Protein AF-A0A453SVJ6-F1 (afdb_monomer_lite)

Organism: Aegilops tauschii subsp. strangulata (NCBI:txid200361)

Foldseek 3Di:
DQDPDPVCCLPLVVLLVVLLVVLVVCVVVVNDDDDDDAADPDDPDDRDGGPNRVSNVVSND

pLDDT: mean 88.4, std 4.7, range [62.88, 93.0]

Secondary structure (DSSP, 8-state):
---SSGGGTTSHHHHHHHHHHHHHHHHHTT------------TTS--SPPTTHHHHHHHH-

Sequence (61 aa):
MKVKADRDESSPYAAMLASQDVATRCKELGITALHIKLRATGGNKTKTPGPGAQFALRALA

Structure (mmCIF, N/CA/C/O backbone):
data_AF-A0A453SVJ6-F1
#
_entry.id   AF-A0A453SVJ6-F1
#
loop_
_atom_site.group_PDB
_atom_site.id
_atom_site.type_symbol
_atom_site.label_atom_id
_atom_site.label_alt_id
_atom_site.label_comp_id
_atom_site.label_asym_id
_atom_site.label_entity_id
_atom_site.label_seq_id
_atom_site.pdbx_PDB_ins_code
_atom_site.Cartn_x
_atom_site.Cartn_y
_atom_site.Cartn_z
_atom_site.occupancy
_atom_site.B_iso_or_equiv
_atom_site.auth_seq_id
_atom_site.auth_comp_id
_atom_site.auth_asym_id
_atom_site.auth_atom_id
_atom_site.pdbx_PDB_model_num
ATOM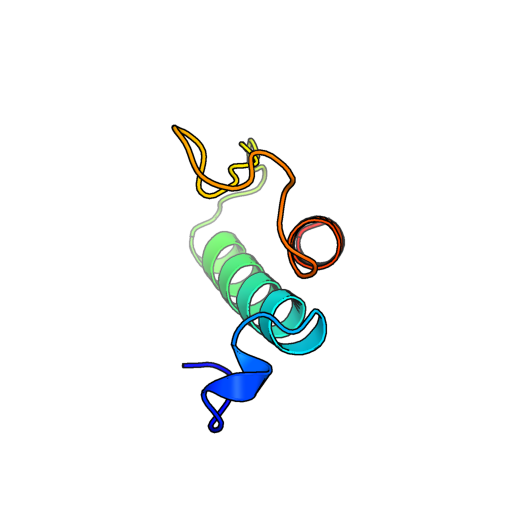 1 N N . MET A 1 1 ? 9.968 3.176 9.608 1.00 62.88 1 MET A N 1
ATOM 2 C CA . MET A 1 1 ? 10.458 2.245 8.569 1.00 62.88 1 MET A CA 1
ATOM 3 C C . MET A 1 1 ? 10.046 0.832 8.966 1.00 62.88 1 MET A C 1
ATOM 5 O O . MET A 1 1 ? 10.228 0.499 10.131 1.00 62.88 1 MET A O 1
ATOM 9 N N . LYS A 1 2 ? 9.403 0.051 8.083 1.00 78.00 2 LYS A N 1
ATOM 10 C CA . LYS A 1 2 ? 8.867 -1.287 8.433 1.00 78.00 2 LYS A CA 1
ATOM 11 C C . LYS A 1 2 ? 9.875 -2.424 8.255 1.00 78.00 2 LYS A C 1
ATOM 13 O O . LYS A 1 2 ? 9.712 -3.479 8.853 1.00 78.00 2 LYS A O 1
ATOM 18 N N . VAL A 1 3 ? 10.935 -2.183 7.493 1.00 83.00 3 VAL A N 1
ATOM 19 C CA . VAL A 1 3 ? 12.063 -3.099 7.302 1.00 83.00 3 VAL A CA 1
ATOM 20 C C . VAL A 1 3 ? 13.356 -2.400 7.703 1.00 83.00 3 VAL A C 1
ATOM 22 O O . VAL A 1 3 ? 13.421 -1.176 7.679 1.00 83.00 3 VAL A O 1
ATOM 25 N N . LYS A 1 4 ? 14.360 -3.170 8.131 1.00 81.31 4 LYS A N 1
ATOM 26 C CA . LYS A 1 4 ? 15.669 -2.642 8.558 1.00 81.31 4 LYS A CA 1
ATOM 27 C C . LYS A 1 4 ? 16.713 -2.635 7.440 1.00 81.31 4 LYS A C 1
ATOM 29 O O . LYS A 1 4 ? 17.751 -2.012 7.601 1.00 81.31 4 LYS A O 1
ATOM 34 N N . ALA A 1 5 ? 16.465 -3.371 6.359 1.00 87.56 5 ALA A N 1
ATOM 35 C CA . ALA A 1 5 ? 17.368 -3.466 5.225 1.00 87.56 5 ALA A CA 1
ATOM 36 C C . ALA A 1 5 ? 16.794 -2.683 4.044 1.00 87.56 5 ALA A C 1
ATOM 38 O O . ALA A 1 5 ? 15.658 -2.931 3.639 1.00 87.56 5 ALA A O 1
ATOM 39 N N . ASP A 1 6 ? 17.607 -1.807 3.456 1.00 84.69 6 ASP A N 1
ATOM 40 C CA . ASP A 1 6 ? 17.198 -0.940 2.339 1.00 84.69 6 ASP A CA 1
ATOM 41 C C . ASP A 1 6 ? 16.748 -1.749 1.112 1.00 84.69 6 ASP A C 1
ATOM 43 O O . ASP A 1 6 ? 15.868 -1.352 0.352 1.00 84.69 6 ASP A O 1
ATOM 47 N N . ARG A 1 7 ? 17.300 -2.957 0.946 1.00 83.69 7 ARG A N 1
ATOM 48 C CA . ARG A 1 7 ? 16.925 -3.873 -0.141 1.00 83.69 7 ARG A CA 1
ATOM 49 C C . ARG A 1 7 ? 15.452 -4.302 -0.088 1.00 83.69 7 ARG A C 1
ATOM 51 O O . ARG A 1 7 ? 14.857 -4.570 -1.128 1.00 83.69 7 ARG A O 1
ATOM 58 N N . ASP A 1 8 ? 14.874 -4.375 1.110 1.00 86.12 8 ASP A N 1
ATOM 59 C CA . ASP A 1 8 ? 13.545 -4.951 1.332 1.00 86.12 8 ASP A CA 1
ATOM 60 C C . ASP A 1 8 ? 12.439 -3.892 1.316 1.00 86.12 8 ASP A C 1
ATOM 62 O O . ASP A 1 8 ? 11.261 -4.226 1.462 1.00 86.12 8 ASP A O 1
ATOM 66 N N . GLU A 1 9 ? 12.783 -2.618 1.115 1.00 84.81 9 GLU A N 1
ATOM 67 C CA . GLU A 1 9 ? 11.826 -1.506 1.119 1.00 84.81 9 GLU A CA 1
ATOM 68 C C . GLU A 1 9 ? 10.730 -1.662 0.065 1.00 84.81 9 GLU A C 1
ATOM 70 O O . GLU A 1 9 ? 9.574 -1.317 0.304 1.00 84.81 9 GLU A O 1
ATOM 75 N N . SER A 1 10 ? 11.083 -2.214 -1.097 1.00 82.75 10 SER A N 1
ATOM 76 C CA . SER A 1 10 ? 10.144 -2.437 -2.201 1.00 82.75 10 SER A CA 1
ATOM 77 C C . SER A 1 10 ? 9.437 -3.794 -2.139 1.00 82.75 10 SER A C 1
ATOM 79 O O . SER A 1 10 ? 8.633 -4.109 -3.020 1.00 82.75 10 SER A O 1
ATOM 81 N N . SER A 1 11 ? 9.715 -4.608 -1.115 1.00 87.56 11 SER A N 1
ATOM 82 C CA . SER A 1 11 ? 9.199 -5.971 -1.029 1.00 87.56 11 SER A CA 1
ATOM 83 C C . SER A 1 11 ? 7.677 -6.011 -0.798 1.00 87.56 11 SER A C 1
ATOM 85 O O . SER A 1 11 ? 7.115 -5.147 -0.114 1.00 87.56 11 SER A O 1
ATOM 87 N N . PRO A 1 12 ? 6.984 -7.051 -1.304 1.00 89.44 12 PRO A N 1
ATOM 88 C CA . PRO A 1 12 ? 5.562 -7.264 -1.029 1.00 89.44 12 PRO A CA 1
ATOM 89 C C . PRO A 1 12 ? 5.230 -7.323 0.466 1.00 89.44 12 PRO A C 1
ATOM 91 O O . PRO A 1 12 ? 4.202 -6.805 0.899 1.00 89.44 12 PRO A O 1
ATOM 94 N N . TYR A 1 13 ? 6.121 -7.923 1.259 1.00 87.75 13 TYR A N 1
ATOM 95 C CA . TYR A 1 13 ? 5.946 -8.061 2.701 1.00 87.75 13 TYR A CA 1
ATOM 96 C C . TYR A 1 13 ? 5.997 -6.707 3.420 1.00 87.75 13 TYR A C 1
ATOM 98 O O . TYR A 1 13 ? 5.125 -6.406 4.236 1.00 87.75 13 TYR A O 1
ATOM 106 N N . ALA A 1 14 ? 6.961 -5.849 3.063 1.00 89.75 14 ALA A N 1
ATOM 107 C CA . ALA A 1 14 ? 7.048 -4.496 3.608 1.00 89.75 14 ALA A CA 1
ATOM 108 C C . ALA A 1 14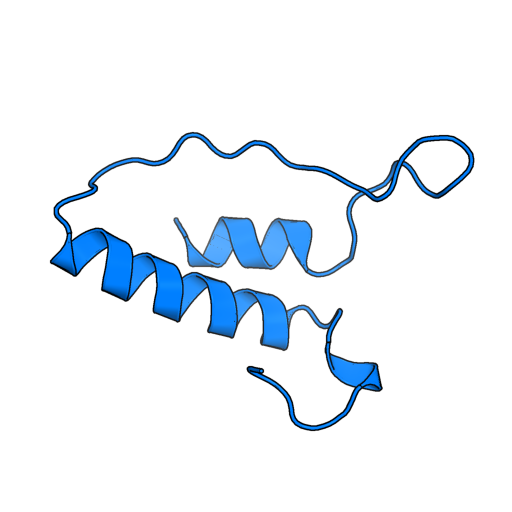 ? 5.787 -3.672 3.300 1.00 89.75 14 ALA A C 1
ATOM 110 O O . ALA A 1 14 ? 5.289 -2.953 4.169 1.00 89.75 14 ALA A O 1
ATOM 111 N N . ALA A 1 15 ? 5.245 -3.819 2.087 1.00 90.50 15 ALA A N 1
ATOM 112 C CA . ALA A 1 15 ? 4.032 -3.133 1.657 1.00 90.50 15 ALA A CA 1
ATOM 113 C C . ALA A 1 15 ? 2.789 -3.574 2.453 1.00 90.50 15 ALA A C 1
ATOM 115 O O . ALA A 1 15 ? 1.987 -2.733 2.853 1.00 90.50 15 ALA A O 1
ATOM 116 N N . MET A 1 16 ? 2.648 -4.874 2.736 1.00 90.56 16 MET A N 1
ATOM 117 C CA . MET A 1 16 ? 1.534 -5.397 3.537 1.00 90.56 16 MET A CA 1
ATOM 118 C C . MET A 1 16 ? 1.560 -4.891 4.977 1.00 90.56 16 MET A C 1
ATOM 120 O O . MET A 1 16 ? 0.533 -4.427 5.469 1.00 90.56 16 MET A O 1
ATOM 124 N N . LEU A 1 17 ? 2.725 -4.942 5.632 1.00 90.31 17 LEU A N 1
ATOM 125 C CA . LEU A 1 17 ? 2.870 -4.447 7.001 1.00 90.31 17 LEU A CA 1
ATOM 126 C C . LEU A 1 17 ? 2.489 -2.968 7.084 1.00 90.31 17 LEU A C 1
ATOM 128 O O . LEU A 1 17 ? 1.661 -2.596 7.908 1.00 90.31 17 LEU A O 1
ATOM 132 N N . ALA A 1 18 ? 3.018 -2.145 6.174 1.00 89.75 18 ALA A N 1
ATOM 133 C CA . ALA A 1 18 ? 2.700 -0.721 6.128 1.00 89.75 18 ALA A CA 1
ATOM 134 C C . ALA A 1 18 ? 1.195 -0.454 5.927 1.00 89.75 18 ALA A C 1
ATOM 136 O O . ALA A 1 18 ? 0.633 0.413 6.597 1.00 89.75 18 ALA A O 1
ATOM 137 N N . SER A 1 19 ? 0.530 -1.206 5.043 1.00 91.56 19 SER A N 1
ATOM 138 C CA . SER A 1 19 ? -0.918 -1.092 4.828 1.00 91.56 19 SER A CA 1
ATOM 139 C C . SER A 1 19 ? -1.735 -1.417 6.083 1.00 91.56 19 SER A C 1
ATOM 141 O O . SER A 1 19 ? -2.708 -0.722 6.370 1.00 91.56 19 SER A O 1
ATOM 143 N N . GLN A 1 20 ? -1.351 -2.438 6.853 1.00 90.81 20 GLN A N 1
ATOM 144 C CA . GLN A 1 20 ? -2.080 -2.849 8.060 1.00 90.81 20 GLN A CA 1
ATOM 145 C C . GLN A 1 20 ? -2.041 -1.789 9.169 1.00 90.81 20 GLN A C 1
ATOM 147 O O . GLN A 1 20 ? -3.053 -1.545 9.836 1.00 90.81 20 GLN A O 1
ATOM 152 N N . ASP A 1 21 ? -0.901 -1.119 9.350 1.00 90.88 21 ASP A N 1
ATOM 153 C CA . ASP A 1 21 ? -0.802 -0.027 10.323 1.00 90.88 21 ASP A CA 1
ATOM 154 C C . ASP A 1 21 ? -1.696 1.151 9.928 1.00 90.88 21 ASP A C 1
ATOM 156 O O . ASP A 1 21 ? -2.389 1.723 10.770 1.00 90.88 21 ASP A O 1
ATOM 160 N N . VAL A 1 22 ? -1.715 1.490 8.633 1.00 90.75 22 VAL A N 1
ATOM 161 C CA . VAL A 1 22 ? -2.579 2.551 8.101 1.00 90.75 22 VAL A CA 1
ATOM 162 C C . VAL A 1 22 ? -4.046 2.182 8.289 1.00 90.75 22 VAL A C 1
ATOM 164 O O . VAL A 1 22 ? -4.812 3.017 8.757 1.00 90.75 22 VAL A O 1
ATOM 167 N N . ALA A 1 23 ? -4.441 0.936 8.014 1.00 89.81 23 ALA A N 1
ATOM 168 C CA . ALA A 1 23 ? -5.811 0.474 8.228 1.00 89.81 23 ALA A CA 1
ATOM 169 C C . ALA A 1 23 ? -6.240 0.597 9.698 1.00 89.81 23 ALA A C 1
ATOM 171 O O . ALA A 1 23 ? -7.342 1.067 9.984 1.00 89.81 23 ALA A O 1
ATOM 172 N N . THR A 1 24 ? -5.364 0.225 10.636 1.00 91.69 24 THR A N 1
ATOM 173 C CA . THR A 1 24 ? -5.618 0.382 12.078 1.00 91.69 24 THR A CA 1
ATOM 174 C C . THR A 1 24 ? -5.816 1.851 12.436 1.00 91.69 24 THR A C 1
ATOM 176 O O . THR A 1 24 ? -6.814 2.212 13.059 1.00 91.69 24 THR A O 1
ATOM 179 N N . ARG A 1 25 ? -4.930 2.727 11.950 1.00 92.56 25 ARG A N 1
ATOM 180 C CA . ARG A 1 25 ? -5.027 4.164 12.208 1.00 92.56 25 ARG A CA 1
ATOM 181 C C . ARG A 1 25 ? -6.264 4.804 11.572 1.00 92.56 25 ARG A C 1
ATOM 183 O O . ARG A 1 25 ? -6.882 5.674 12.177 1.00 92.56 25 ARG A O 1
ATOM 190 N N . CYS A 1 26 ? -6.652 4.374 10.374 1.00 90.56 26 CYS A N 1
ATOM 191 C CA . CYS A 1 26 ? -7.873 4.828 9.710 1.00 90.56 26 CYS A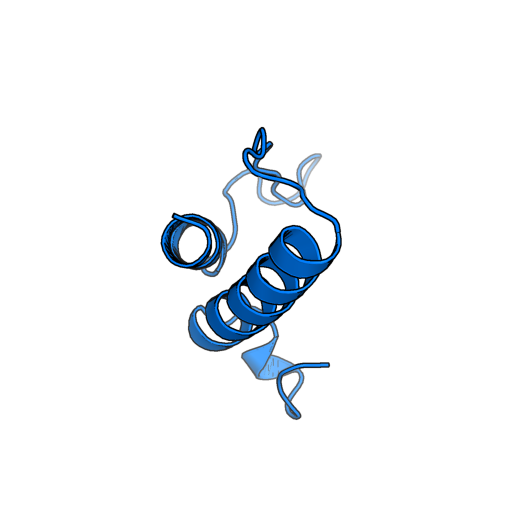 CA 1
ATOM 192 C C . CYS A 1 26 ? -9.126 4.450 10.511 1.00 90.56 26 CYS A C 1
ATOM 194 O O . CYS A 1 26 ? -10.029 5.276 10.619 1.00 90.56 26 CYS A O 1
ATOM 196 N N . LYS A 1 27 ? -9.156 3.258 11.128 1.00 88.75 27 LYS A N 1
ATOM 197 C CA . LYS A 1 27 ? -10.255 2.835 12.012 1.00 88.75 27 LYS A CA 1
ATOM 198 C C . LYS A 1 27 ? -10.355 3.704 13.264 1.00 88.75 27 LYS A C 1
ATOM 200 O O . LYS A 1 27 ? -11.453 4.127 13.605 1.00 88.75 27 LYS A O 1
ATOM 205 N N . GLU A 1 28 ? -9.230 4.022 13.908 1.00 93.00 28 GLU A N 1
ATOM 206 C CA . GLU A 1 28 ? -9.197 4.926 15.074 1.00 93.00 28 GLU A CA 1
ATOM 207 C C . GLU A 1 28 ? -9.724 6.330 14.748 1.00 93.00 28 GLU A C 1
ATOM 209 O O . GLU A 1 28 ? -10.342 6.979 15.587 1.00 93.00 28 GLU A O 1
ATOM 214 N N . LEU A 1 29 ? -9.489 6.796 13.520 1.00 91.81 29 LEU A N 1
ATOM 215 C CA . LEU A 1 29 ? -9.947 8.096 13.028 1.00 91.81 29 LEU A CA 1
ATOM 216 C C . LEU A 1 29 ? -11.378 8.064 12.460 1.00 91.81 29 LEU A C 1
ATOM 218 O O . LEU A 1 29 ? -11.876 9.099 12.024 1.00 91.81 29 LEU A O 1
ATOM 222 N N . GLY A 1 30 ? -12.039 6.900 12.441 1.00 91.69 30 GLY A N 1
ATOM 223 C CA . GLY A 1 30 ? -13.403 6.743 11.928 1.00 91.69 30 GLY A CA 1
ATOM 224 C C . GLY A 1 30 ? -13.529 6.755 10.399 1.00 91.69 30 GLY A C 1
ATOM 225 O O . GLY A 1 30 ? -14.620 6.974 9.878 1.00 91.69 30 GLY A O 1
ATOM 226 N N . ILE A 1 31 ? -12.442 6.523 9.656 1.00 90.81 31 ILE A N 1
ATOM 227 C CA . ILE A 1 31 ? -12.465 6.445 8.188 1.00 90.81 31 ILE A CA 1
ATOM 228 C C . ILE A 1 31 ? -12.906 5.037 7.769 1.00 90.81 31 ILE A C 1
ATOM 230 O O . ILE A 1 31 ? -12.195 4.061 8.005 1.00 90.81 31 ILE A O 1
ATOM 234 N N . THR A 1 32 ? -14.070 4.932 7.125 1.00 85.81 32 THR A N 1
ATOM 235 C CA . THR A 1 32 ? -14.698 3.649 6.753 1.00 85.81 32 THR A CA 1
ATOM 236 C C . THR A 1 32 ? -14.421 3.207 5.316 1.00 85.81 32 THR A C 1
ATOM 238 O O . THR A 1 32 ? -14.491 2.015 5.027 1.00 85.81 32 THR A O 1
ATOM 241 N N . ALA A 1 33 ? -14.094 4.136 4.414 1.00 88.19 33 ALA A N 1
ATOM 242 C CA . ALA A 1 33 ? -13.821 3.849 3.008 1.00 88.19 33 ALA A CA 1
ATOM 243 C C . ALA A 1 33 ? -12.705 4.746 2.457 1.00 88.19 33 ALA A C 1
ATOM 245 O O . ALA A 1 33 ? -12.549 5.897 2.866 1.00 88.19 33 ALA A O 1
ATOM 246 N N . LEU A 1 34 ? -11.932 4.213 1.507 1.00 87.75 34 LEU A N 1
ATOM 247 C CA . LEU A 1 34 ? -10.786 4.884 0.895 1.00 87.75 34 LEU A CA 1
ATOM 248 C C . LEU A 1 34 ? -10.876 4.785 -0.632 1.00 87.75 34 LEU A C 1
ATOM 250 O O . LEU A 1 34 ? -11.039 3.699 -1.186 1.00 87.75 34 LEU A O 1
ATOM 254 N N . HIS A 1 35 ? -10.704 5.909 -1.328 1.00 92.50 35 HIS A N 1
ATOM 255 C CA . HIS A 1 35 ? -10.462 5.903 -2.771 1.00 92.50 35 HIS A CA 1
ATOM 256 C C . HIS A 1 35 ? -8.968 5.744 -3.039 1.00 92.50 35 HIS A C 1
ATOM 258 O O . HIS A 1 35 ? -8.170 6.599 -2.652 1.00 92.50 35 HIS A O 1
ATOM 264 N N . ILE A 1 36 ? -8.585 4.673 -3.733 1.00 90.38 36 ILE A N 1
ATOM 265 C CA . ILE A 1 36 ? -7.174 4.345 -3.939 1.00 90.38 36 ILE A CA 1
ATOM 266 C C . ILE A 1 36 ? -6.734 4.757 -5.343 1.00 90.38 36 ILE A C 1
ATOM 268 O O . ILE A 1 36 ? -7.265 4.285 -6.346 1.00 90.38 36 ILE A O 1
ATOM 272 N N . LYS A 1 37 ? -5.734 5.641 -5.413 1.00 92.19 37 LYS A N 1
ATOM 273 C CA . LYS A 1 37 ? -5.085 6.058 -6.662 1.00 92.19 37 LYS A CA 1
ATOM 274 C C . LYS A 1 37 ? -3.705 5.421 -6.747 1.00 92.19 37 LYS A C 1
ATOM 276 O O . LYS A 1 37 ? -2.805 5.792 -5.996 1.00 92.19 37 LYS A O 1
ATOM 281 N N . LEU A 1 38 ? -3.541 4.467 -7.660 1.00 89.38 38 LEU A N 1
ATOM 282 C CA . LEU A 1 38 ? -2.269 3.780 -7.849 1.00 89.38 38 LEU A CA 1
ATOM 283 C C . LEU A 1 38 ? -1.311 4.619 -8.702 1.00 89.38 38 LEU A C 1
ATOM 285 O O . LEU A 1 38 ? -1.698 5.151 -9.743 1.00 89.38 38 LEU A O 1
ATOM 289 N N . ARG A 1 39 ? -0.049 4.724 -8.271 1.00 91.44 39 ARG A N 1
ATOM 290 C CA . ARG A 1 39 ? 0.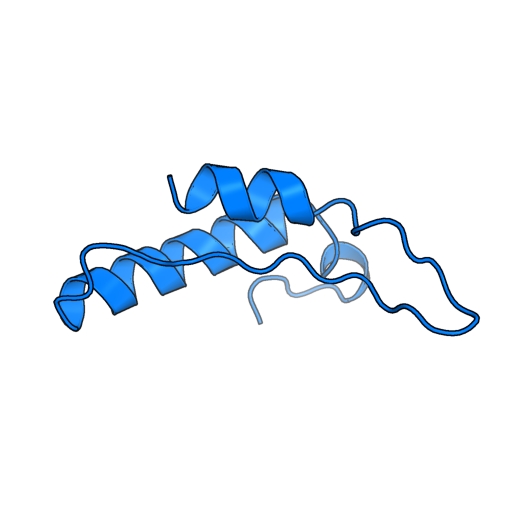979 5.515 -8.953 1.00 91.44 39 ARG A CA 1
ATOM 291 C C . ARG A 1 39 ? 2.315 4.774 -9.002 1.00 91.44 39 ARG A C 1
ATOM 293 O O . ARG A 1 39 ? 2.801 4.298 -7.983 1.00 91.44 39 ARG A O 1
ATOM 300 N N . ALA A 1 40 ? 2.914 4.735 -10.190 1.00 90.69 40 ALA A N 1
ATOM 301 C CA . ALA A 1 40 ? 4.315 4.377 -10.404 1.00 90.69 40 ALA A CA 1
ATOM 302 C C . ALA A 1 40 ? 5.191 5.642 -10.506 1.00 90.69 40 ALA A C 1
ATOM 304 O O . ALA A 1 40 ? 4.680 6.764 -10.506 1.00 90.69 40 ALA A O 1
ATOM 305 N N . THR A 1 41 ? 6.509 5.481 -10.636 1.00 90.44 41 THR A N 1
ATOM 306 C CA . THR A 1 41 ? 7.465 6.597 -10.755 1.00 90.44 41 THR A CA 1
ATOM 307 C C . THR A 1 41 ? 7.137 7.531 -11.925 1.00 90.44 41 THR A C 1
ATOM 309 O O . THR A 1 41 ? 7.138 8.748 -11.745 1.00 90.44 41 THR A O 1
ATOM 312 N N . GLY A 1 42 ? 6.778 6.983 -13.091 1.00 91.88 42 GLY A N 1
ATOM 313 C CA . GLY A 1 42 ? 6.279 7.759 -14.233 1.00 91.88 42 GLY A CA 1
ATOM 314 C C . GLY A 1 42 ? 7.332 8.628 -14.943 1.00 91.88 42 GLY A C 1
ATOM 315 O O . GLY A 1 42 ? 8.536 8.494 -14.723 1.00 91.88 42 GLY A O 1
ATOM 316 N N . GLY A 1 43 ? 6.878 9.514 -15.841 1.00 92.69 43 GLY A N 1
ATOM 317 C CA . GLY A 1 43 ? 7.755 10.333 -16.693 1.00 92.69 43 GLY A CA 1
ATOM 318 C C . GLY A 1 43 ? 8.542 9.486 -17.704 1.00 92.69 43 GLY A C 1
ATOM 319 O O . GLY A 1 43 ? 7.944 8.675 -18.414 1.00 92.69 43 GLY A O 1
ATOM 320 N N . ASN A 1 44 ? 9.870 9.656 -17.726 1.00 92.19 44 ASN A N 1
ATOM 321 C CA . ASN A 1 44 ? 10.809 8.828 -18.504 1.00 92.19 44 ASN A CA 1
ATOM 322 C C . ASN A 1 44 ? 11.208 7.523 -17.789 1.00 92.19 44 ASN A C 1
ATOM 324 O O . ASN A 1 44 ? 11.960 6.726 -18.342 1.00 92.19 44 ASN A O 1
ATOM 328 N N . LYS A 1 45 ? 10.749 7.311 -16.549 1.00 92.69 45 LYS A N 1
ATOM 329 C CA . LYS A 1 45 ? 10.987 6.080 -15.786 1.00 92.69 45 LYS A CA 1
ATOM 330 C C . LYS A 1 45 ? 9.818 5.109 -15.963 1.00 92.69 45 LYS A C 1
ATOM 332 O O . LYS A 1 45 ? 8.846 5.385 -16.667 1.00 92.69 45 LYS A O 1
ATOM 337 N N . THR A 1 46 ? 9.906 3.958 -15.302 1.00 88.81 46 THR A N 1
ATOM 338 C CA . THR A 1 46 ? 8.894 2.904 -15.358 1.00 88.81 46 THR A CA 1
ATOM 339 C C . THR A 1 46 ? 7.513 3.436 -14.968 1.00 88.81 46 THR A C 1
ATOM 341 O O . THR A 1 46 ? 7.322 4.049 -13.914 1.00 88.81 46 THR A O 1
ATOM 344 N N . LYS A 1 47 ? 6.535 3.202 -15.847 1.00 92.38 47 LYS A N 1
ATOM 345 C CA . LYS A 1 47 ? 5.119 3.541 -15.627 1.00 92.38 47 LYS A CA 1
ATOM 346 C C . LYS A 1 47 ? 4.344 2.390 -14.979 1.00 92.38 47 LYS A C 1
ATOM 348 O O . LYS A 1 47 ? 3.226 2.589 -14.516 1.00 92.38 47 LYS A O 1
ATOM 353 N N . THR A 1 48 ? 4.952 1.207 -14.926 1.00 89.31 48 THR A N 1
ATOM 354 C CA . THR A 1 48 ? 4.402 0.020 -14.274 1.00 89.31 48 THR A CA 1
ATOM 355 C C . THR A 1 48 ? 4.535 0.146 -12.755 1.00 89.31 48 THR A C 1
ATOM 357 O O . THR A 1 48 ? 5.631 0.444 -12.272 1.00 89.31 48 THR A O 1
ATOM 360 N N . PRO A 1 49 ? 3.451 -0.065 -11.991 1.00 87.94 49 PRO A N 1
ATOM 361 C CA . PRO A 1 49 ? 3.498 -0.101 -10.534 1.00 87.94 49 PRO A CA 1
ATOM 362 C C . PRO A 1 49 ? 4.488 -1.151 -10.016 1.00 87.94 49 PRO A C 1
ATOM 364 O O . PRO A 1 49 ? 4.647 -2.214 -10.612 1.00 87.94 49 PRO A O 1
ATOM 367 N N . GLY A 1 50 ? 5.153 -0.841 -8.901 1.00 88.94 50 GLY A N 1
ATOM 368 C CA . GLY A 1 50 ? 6.135 -1.734 -8.289 1.00 88.94 50 GLY A CA 1
ATOM 369 C C . GLY A 1 50 ? 5.512 -2.990 -7.661 1.00 88.94 50 GLY A C 1
ATOM 370 O O . GLY A 1 50 ? 4.295 -3.058 -7.474 1.00 88.94 50 GLY A O 1
ATOM 371 N N . PRO A 1 51 ? 6.343 -3.970 -7.267 1.00 88.25 51 PRO A N 1
ATOM 372 C CA . PRO A 1 51 ? 5.884 -5.273 -6.781 1.00 88.25 51 PRO A CA 1
ATOM 373 C C . PRO A 1 51 ? 4.996 -5.194 -5.529 1.00 88.25 51 PRO A C 1
ATOM 375 O O . PRO A 1 51 ? 4.129 -6.040 -5.356 1.00 88.25 51 PRO A O 1
ATOM 378 N N . GLY A 1 52 ? 5.138 -4.166 -4.686 1.00 88.81 52 GLY A N 1
ATOM 379 C CA . GLY A 1 52 ? 4.285 -3.959 -3.508 1.00 88.81 52 GLY A CA 1
ATOM 380 C C . GLY A 1 52 ? 2.869 -3.434 -3.796 1.00 88.81 52 GLY A C 1
ATOM 381 O O . GLY A 1 52 ? 2.025 -3.468 -2.905 1.00 88.81 52 GLY A O 1
ATOM 382 N N . ALA A 1 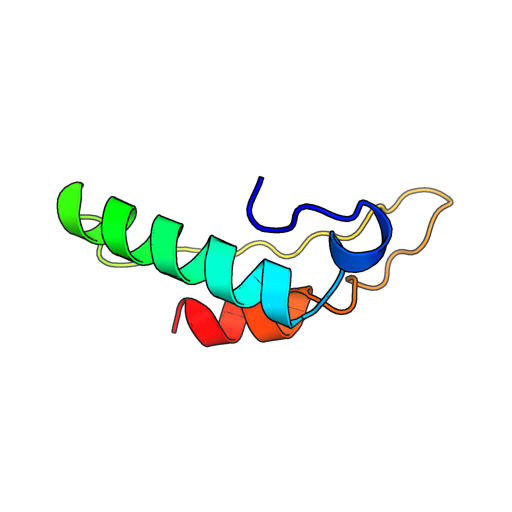53 ? 2.575 -2.972 -5.017 1.00 89.75 53 ALA A N 1
ATOM 383 C CA . ALA A 1 53 ? 1.324 -2.2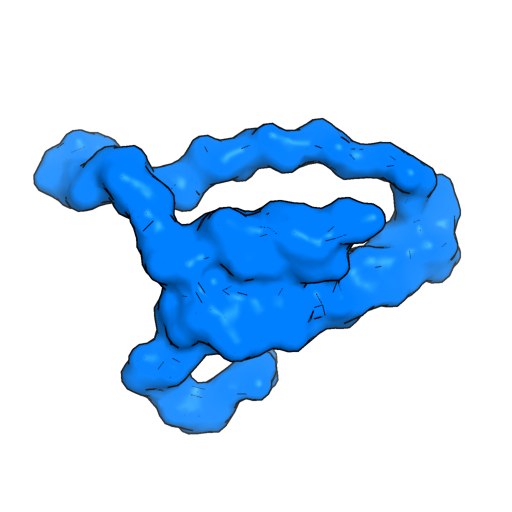81 -5.349 1.00 89.75 53 ALA A CA 1
ATOM 384 C C . ALA A 1 53 ? 0.065 -3.124 -5.086 1.00 89.75 53 ALA A C 1
ATOM 386 O O . ALA A 1 53 ? -0.854 -2.692 -4.391 1.00 89.75 53 ALA A O 1
ATOM 387 N N . GLN A 1 54 ? 0.027 -4.342 -5.629 1.00 90.06 54 GLN A N 1
ATOM 388 C CA . GLN A 1 54 ? -1.134 -5.225 -5.501 1.00 90.06 54 GLN A CA 1
ATOM 389 C C . GLN A 1 54 ? -1.291 -5.757 -4.071 1.00 90.06 54 GLN A C 1
ATOM 391 O O . GLN A 1 54 ? -2.407 -5.909 -3.577 1.00 90.06 54 GLN A O 1
ATOM 396 N N . PHE A 1 55 ? -0.179 -6.018 -3.387 1.00 90.12 55 PHE A N 1
ATOM 397 C CA . PHE A 1 55 ? -0.184 -6.542 -2.023 1.00 90.12 55 PHE A CA 1
ATOM 398 C C . PHE A 1 55 ? -0.638 -5.483 -1.016 1.00 90.12 55 PHE A C 1
ATOM 400 O O . PHE A 1 55 ? -1.425 -5.798 -0.125 1.00 90.12 55 PHE A O 1
ATOM 407 N N . ALA A 1 56 ? -0.226 -4.225 -1.205 1.00 89.44 56 ALA A N 1
ATOM 408 C CA . ALA A 1 56 ? -0.703 -3.098 -0.410 1.00 89.44 56 ALA A CA 1
ATOM 409 C C . ALA A 1 56 ? -2.218 -2.903 -0.544 1.00 89.44 56 ALA A C 1
ATOM 411 O O . ALA A 1 56 ? -2.892 -2.721 0.467 1.00 89.44 56 ALA A O 1
ATOM 412 N N . LEU A 1 57 ? -2.747 -2.982 -1.774 1.00 88.56 57 LEU A N 1
ATOM 413 C CA . LEU A 1 57 ? -4.186 -2.927 -2.050 1.00 88.56 57 LEU A CA 1
ATOM 414 C C . LEU A 1 57 ? -4.937 -4.055 -1.345 1.00 88.56 57 LEU A C 1
ATOM 416 O O . LEU A 1 57 ? -5.941 -3.812 -0.686 1.00 88.56 57 LEU A O 1
ATOM 420 N N . ARG A 1 58 ? -4.427 -5.285 -1.453 1.00 88.19 58 ARG A N 1
ATOM 421 C CA . ARG A 1 58 ? -5.053 -6.456 -0.837 1.00 88.19 58 ARG A CA 1
ATOM 422 C C . ARG A 1 58 ? -5.071 -6.386 0.689 1.00 88.19 58 ARG A C 1
ATOM 424 O O . ARG A 1 58 ? -6.005 -6.889 1.285 1.00 88.19 58 ARG A O 1
ATOM 431 N N . ALA A 1 59 ? -4.053 -5.800 1.312 1.00 88.00 59 ALA A N 1
ATOM 432 C CA . ALA A 1 59 ? -3.983 -5.671 2.766 1.00 88.00 59 ALA A CA 1
ATOM 433 C C . ALA A 1 59 ? -4.904 -4.574 3.339 1.00 88.00 59 ALA A C 1
ATOM 435 O O . ALA A 1 59 ? -5.106 -4.536 4.550 1.00 88.00 59 ALA A O 1
ATOM 436 N N . LEU A 1 60 ? -5.417 -3.674 2.492 1.00 82.88 60 LEU A N 1
ATOM 437 C CA . LEU A 1 60 ? -6.377 -2.627 2.870 1.00 82.88 60 LEU A CA 1
ATOM 438 C C . LEU A 1 60 ? -7.841 -3.044 2.655 1.00 82.88 60 LEU A C 1
ATOM 440 O O . LEU A 1 60 ? -8.726 -2.360 3.165 1.00 82.88 60 LEU A O 1
ATOM 444 N N . ALA A 1 61 ? -8.076 -4.109 1.883 1.00 77.88 61 ALA A N 1
ATOM 445 C CA . ALA A 1 61 ? -9.390 -4.712 1.662 1.00 77.88 61 ALA A CA 1
ATOM 446 C C . ALA A 1 61 ? -9.733 -5.688 2.794 1.00 77.88 61 ALA A C 1
ATOM 448 O O . ALA A 1 61 ? -10.901 -5.668 3.235 1.00 77.88 61 ALA A O 1
#

InterPro domains:
  IPR001971 Small ribosomal subunit protein uS11 [PF00411] (1-61)
  IPR001971 Small ribosomal subunit protein uS11 [PTHR11759] (1-61)
  IPR036967 Small ribosomal subunit protein uS11 superfamily [G3DSA:3.30.420.80] (1-61)

Radius of gyration: 12.92 Å; chains: 1; bounding box: 32×18×34 Å